Protein AF-A0A7C5XTQ5-F1 (afdb_monomer_lite)

Radius of gyration: 9.98 Å; chains: 1; bounding box: 22×21×21 Å

Foldseek 3Di:
DDDDDADCPPQQNVPGDPVRLVCQQPAQEDDDDPSSCVSCVVSHHPNRHD

Secondary structure (DSSP, 8-state):
--------TTS-GGGS-HHHHHHHTT-SB----HHHHHHHGGGS-TT-B-

Sequence (50 aa):
MRAYIIGVGPGDPELLTVKGLRLIQSCEVIVGWRSVLERFAGFFKENARV

Structure (mmCIF, N/CA/C/O backbone):
data_AF-A0A7C5XTQ5-F1
#
_entry.id   AF-A0A7C5XTQ5-F1
#
loop_
_atom_site.group_PDB
_atom_site.id
_atom_site.type_symbol
_atom_site.label_atom_id
_atom_site.label_alt_id
_atom_site.label_comp_id
_atom_site.label_asym_id
_atom_site.label_entity_id
_atom_site.label_seq_id
_atom_site.pdbx_PDB_ins_code
_atom_site.Cartn_x
_atom_site.Cartn_y
_atom_site.Cartn_z
_atom_site.occupancy
_atom_site.B_iso_or_equiv
_atom_site.auth_seq_id
_atom_site.auth_comp_id
_atom_site.auth_asym_id
_atom_site.auth_atom_id
_atom_site.pdbx_PDB_model_num
ATOM 1 N N . MET A 1 1 ? -12.266 14.152 11.969 1.00 86.56 1 MET A N 1
ATOM 2 C CA . MET A 1 1 ? -12.152 13.451 10.670 1.00 86.56 1 MET A CA 1
ATOM 3 C C . MET A 1 1 ? -10.927 13.983 9.937 1.00 86.56 1 MET A C 1
ATOM 5 O O . MET A 1 1 ? -10.748 15.193 9.935 1.00 86.56 1 MET A O 1
ATOM 9 N N . ARG A 1 2 ? -10.060 13.118 9.395 1.00 95.88 2 ARG A N 1
ATOM 10 C CA . ARG A 1 2 ? -8.873 13.517 8.613 1.00 95.88 2 ARG A CA 1
ATOM 11 C C . ARG A 1 2 ? -8.865 12.755 7.294 1.00 95.88 2 ARG A C 1
ATOM 13 O O . ARG A 1 2 ? -9.174 11.569 7.294 1.00 95.88 2 ARG A O 1
ATOM 20 N N . ALA A 1 3 ? -8.499 13.436 6.217 1.00 96.81 3 ALA A N 1
ATOM 21 C CA . ALA A 1 3 ? -8.262 12.832 4.915 1.00 96.81 3 ALA A CA 1
ATOM 22 C C . ALA A 1 3 ? -6.771 12.935 4.589 1.00 96.81 3 ALA A C 1
ATOM 24 O O . ALA A 1 3 ? -6.136 13.952 4.877 1.00 96.81 3 ALA A O 1
ATOM 25 N N . TYR A 1 4 ? -6.224 11.877 4.002 1.00 97.88 4 TYR A N 1
ATOM 26 C CA . TYR A 1 4 ? -4.838 11.820 3.562 1.00 97.88 4 TYR A CA 1
ATOM 27 C C . TYR A 1 4 ? -4.822 11.512 2.071 1.00 97.88 4 TYR A C 1
ATOM 29 O O . TYR A 1 4 ? -5.499 10.591 1.625 1.00 97.88 4 TYR A O 1
ATOM 37 N N . ILE A 1 5 ? -4.040 12.275 1.312 1.00 97.31 5 ILE A N 1
ATOM 38 C CA . ILE A 1 5 ? -3.733 11.961 -0.082 1.00 97.31 5 ILE A CA 1
ATOM 39 C C . ILE A 1 5 ? -2.375 11.270 -0.078 1.00 97.31 5 ILE A C 1
ATOM 41 O O . ILE A 1 5 ? -1.404 11.808 0.457 1.00 97.31 5 ILE A O 1
ATOM 45 N N . ILE A 1 6 ? -2.322 10.064 -0.633 1.00 96.38 6 ILE A N 1
ATOM 46 C CA . ILE A 1 6 ? -1.122 9.230 -0.643 1.00 96.38 6 ILE A CA 1
ATOM 47 C C . ILE A 1 6 ? -0.787 8.915 -2.096 1.00 96.38 6 ILE A C 1
ATOM 49 O O . ILE A 1 6 ? -1.620 8.395 -2.834 1.00 96.38 6 ILE A O 1
ATOM 53 N N . GLY A 1 7 ? 0.443 9.221 -2.504 1.00 96.38 7 GLY A N 1
ATOM 54 C CA . GLY A 1 7 ? 0.998 8.692 -3.745 1.00 96.38 7 GLY A CA 1
ATOM 55 C C . GLY A 1 7 ? 1.428 7.242 -3.534 1.00 96.38 7 GLY A C 1
ATOM 56 O O . GLY A 1 7 ? 2.227 6.971 -2.640 1.00 96.38 7 GLY A O 1
ATOM 57 N N . VAL A 1 8 ? 0.912 6.325 -4.354 1.00 95.56 8 VAL A N 1
ATOM 58 C CA . VAL A 1 8 ? 1.230 4.884 -4.286 1.00 95.56 8 VAL A CA 1
ATOM 59 C C . VAL A 1 8 ? 2.441 4.477 -5.136 1.00 95.56 8 VAL A C 1
ATOM 61 O O . VAL A 1 8 ? 2.740 3.295 -5.265 1.00 95.56 8 VAL A O 1
ATOM 64 N N . GLY A 1 9 ? 3.130 5.447 -5.744 1.00 93.81 9 GLY A N 1
ATOM 65 C CA . GLY A 1 9 ? 4.191 5.180 -6.716 1.00 93.81 9 GLY A CA 1
ATOM 66 C C . GLY A 1 9 ? 3.639 4.608 -8.033 1.00 93.81 9 GLY A C 1
ATOM 67 O O . GLY A 1 9 ? 2.483 4.872 -8.374 1.00 93.81 9 GLY A O 1
ATOM 68 N N . PRO A 1 10 ? 4.437 3.834 -8.793 1.00 94.56 10 PRO A N 1
ATOM 69 C CA . PRO A 1 10 ? 4.024 3.270 -10.082 1.00 94.56 10 PRO A CA 1
ATOM 70 C C . PRO A 1 10 ? 3.088 2.052 -9.954 1.00 94.56 10 PRO A C 1
ATOM 72 O O . PRO A 1 10 ? 2.626 1.533 -10.967 1.00 94.56 10 PRO A O 1
ATOM 75 N N . GLY A 1 11 ? 2.791 1.601 -8.730 1.00 87.81 11 GLY A N 1
ATOM 76 C CA . GLY A 1 11 ? 1.795 0.564 -8.445 1.00 87.81 11 GLY A CA 1
ATOM 77 C C . GLY A 1 11 ? 2.335 -0.679 -7.741 1.00 87.81 11 GLY A C 1
ATOM 78 O O . GLY A 1 11 ? 1.531 -1.434 -7.206 1.00 87.81 11 GLY A O 1
ATOM 79 N N . ASP A 1 12 ? 3.653 -0.879 -7.706 1.00 92.94 12 ASP A N 1
ATOM 80 C CA . ASP A 1 12 ? 4.279 -1.922 -6.886 1.00 92.94 12 ASP A CA 1
ATOM 81 C C . ASP A 1 12 ? 4.213 -1.534 -5.392 1.00 92.94 12 ASP A C 1
ATOM 83 O O . ASP A 1 12 ? 4.712 -0.458 -5.036 1.00 92.94 12 ASP A O 1
ATOM 87 N N . PRO A 1 13 ? 3.607 -2.357 -4.511 1.00 94.69 13 PRO A N 1
ATOM 88 C CA . PRO A 1 13 ? 3.545 -2.069 -3.082 1.00 94.69 13 PRO A CA 1
ATOM 89 C C . PRO A 1 13 ? 4.900 -1.870 -2.395 1.00 94.69 13 PRO A C 1
ATOM 91 O O . PRO A 1 13 ? 4.957 -1.113 -1.423 1.00 94.69 13 PRO A O 1
ATOM 94 N N . GLU A 1 14 ? 5.985 -2.475 -2.893 1.00 95.56 14 GLU A N 1
ATOM 95 C CA . GLU A 1 14 ? 7.334 -2.284 -2.336 1.00 95.56 14 GLU A CA 1
ATOM 96 C C . GLU A 1 14 ? 7.853 -0.850 -2.519 1.00 95.56 14 GLU A C 1
ATOM 98 O O . GLU A 1 14 ? 8.716 -0.391 -1.770 1.00 95.56 14 GLU A O 1
ATOM 103 N N . LEU A 1 15 ? 7.297 -0.107 -3.480 1.00 96.88 15 LEU A N 1
ATOM 104 C CA . LEU A 1 15 ? 7.672 1.279 -3.765 1.00 96.88 15 LEU A CA 1
ATOM 105 C C . LEU A 1 15 ? 6.862 2.303 -2.951 1.00 96.88 15 LEU A C 1
ATOM 107 O O . LEU A 1 15 ? 7.056 3.514 -3.105 1.00 96.88 15 LEU A O 1
ATOM 111 N N . LEU A 1 16 ? 5.955 1.853 -2.077 1.00 97.56 16 LEU A N 1
ATOM 112 C CA . LEU A 1 16 ? 5.192 2.733 -1.199 1.00 97.56 16 LEU A CA 1
ATOM 113 C C . LEU A 1 16 ? 6.063 3.257 -0.048 1.00 97.56 16 LEU A C 1
ATOM 115 O O . LEU A 1 16 ? 6.873 2.552 0.546 1.00 97.56 16 LEU A O 1
ATOM 119 N N . THR A 1 17 ? 5.842 4.510 0.354 1.00 98.06 17 THR A N 1
ATOM 120 C CA . THR A 1 17 ? 6.490 5.035 1.565 1.00 98.06 17 THR A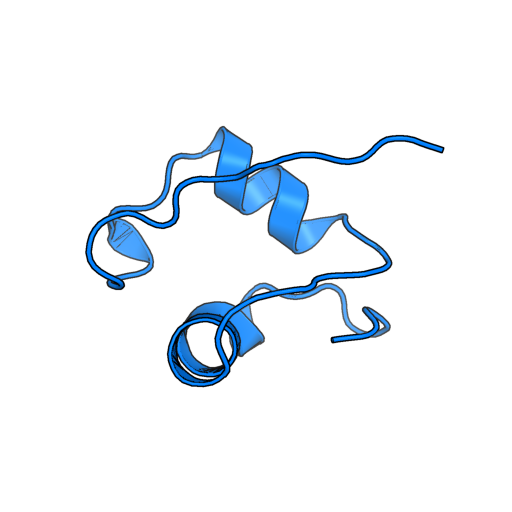 CA 1
ATOM 121 C C . THR A 1 17 ? 5.995 4.318 2.827 1.00 98.06 17 THR A C 1
ATOM 123 O O . THR A 1 17 ? 4.805 4.029 2.973 1.00 98.06 17 THR A O 1
ATOM 126 N N . VAL A 1 18 ? 6.873 4.154 3.821 1.00 97.81 18 VAL A N 1
ATOM 127 C CA . VAL A 1 18 ? 6.515 3.569 5.132 1.00 97.81 18 VAL A CA 1
ATOM 128 C C . VAL A 1 18 ? 5.345 4.311 5.796 1.00 97.81 18 VAL A C 1
ATOM 130 O O . VAL A 1 18 ? 4.482 3.698 6.423 1.00 97.81 18 VAL A O 1
ATOM 133 N N . LYS A 1 19 ? 5.273 5.642 5.649 1.00 98.06 19 LYS A N 1
ATOM 134 C CA . LYS A 1 19 ? 4.160 6.447 6.178 1.00 98.06 19 LYS A CA 1
ATOM 135 C C . LYS A 1 19 ? 2.845 6.152 5.453 1.00 98.06 19 LYS A C 1
ATOM 137 O O . LYS A 1 19 ? 1.812 6.076 6.111 1.00 98.06 19 LYS A O 1
ATOM 142 N N . GLY A 1 20 ? 2.885 5.986 4.130 1.00 97.62 20 GLY A N 1
ATOM 143 C CA . GLY A 1 20 ? 1.721 5.598 3.335 1.00 97.62 20 GLY A CA 1
ATOM 144 C C . GLY A 1 20 ? 1.177 4.241 3.772 1.00 97.62 20 GLY A C 1
ATOM 145 O O . GLY A 1 20 ? -0.012 4.131 4.050 1.00 97.62 20 GLY A O 1
ATOM 146 N N . LEU A 1 21 ? 2.059 3.252 3.943 1.00 97.44 21 LEU A N 1
ATOM 147 C CA . LEU A 1 21 ? 1.672 1.910 4.384 1.00 97.44 21 LEU A CA 1
ATOM 148 C C . LEU A 1 21 ? 0.982 1.932 5.755 1.00 97.44 21 LEU A C 1
ATOM 150 O O . LEU A 1 21 ? -0.090 1.356 5.916 1.00 97.44 21 LEU A O 1
ATOM 154 N N . ARG A 1 22 ? 1.541 2.673 6.720 1.00 97.75 22 ARG A N 1
ATOM 155 C CA . ARG A 1 22 ? 0.941 2.833 8.059 1.00 97.75 22 ARG A CA 1
ATOM 156 C C . ARG A 1 22 ? -0.456 3.458 8.016 1.00 97.75 22 ARG A C 1
ATOM 158 O O . ARG A 1 22 ? -1.315 3.097 8.817 1.00 97.75 22 ARG A O 1
ATOM 165 N N . LEU A 1 23 ? -0.686 4.409 7.109 1.00 97.44 23 LEU A N 1
ATOM 166 C CA . LEU A 1 23 ? -2.008 5.010 6.925 1.00 97.44 23 LEU A CA 1
ATOM 167 C C . LEU A 1 23 ? -2.980 4.001 6.303 1.00 97.44 23 LEU A C 1
ATOM 169 O O . LEU A 1 23 ? -4.062 3.815 6.843 1.00 97.44 23 LEU A O 1
ATOM 173 N N . ILE A 1 24 ? -2.573 3.289 5.247 1.00 96.62 24 ILE A N 1
ATOM 174 C CA . ILE A 1 24 ? -3.394 2.246 4.606 1.00 96.62 24 ILE A CA 1
ATOM 175 C C . ILE A 1 24 ? -3.830 1.176 5.622 1.00 96.62 24 ILE A C 1
ATOM 177 O O . ILE A 1 24 ? -5.005 0.824 5.671 1.00 96.62 24 ILE A O 1
ATOM 181 N N . GLN A 1 25 ? -2.918 0.734 6.492 1.00 97.38 25 GLN A N 1
ATOM 182 C CA . GLN A 1 25 ? -3.189 -0.275 7.525 1.00 97.38 25 GLN A CA 1
ATOM 183 C C . GLN A 1 25 ? -4.119 0.201 8.657 1.00 97.38 25 GLN A C 1
ATOM 185 O O . GLN A 1 25 ? -4.636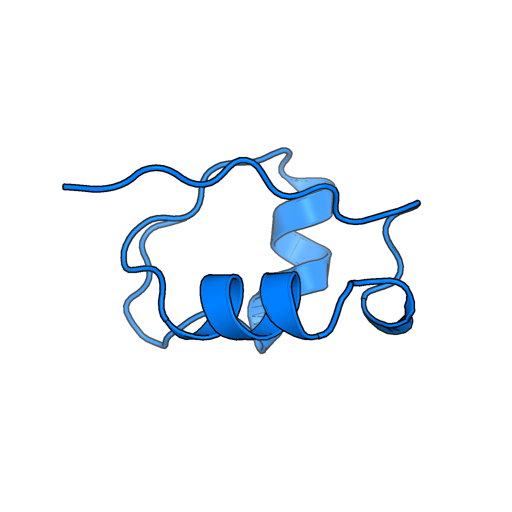 -0.623 9.407 1.00 97.38 25 GLN A O 1
ATOM 190 N N . SER A 1 26 ? -4.328 1.513 8.816 1.00 96.75 26 SER A N 1
ATOM 191 C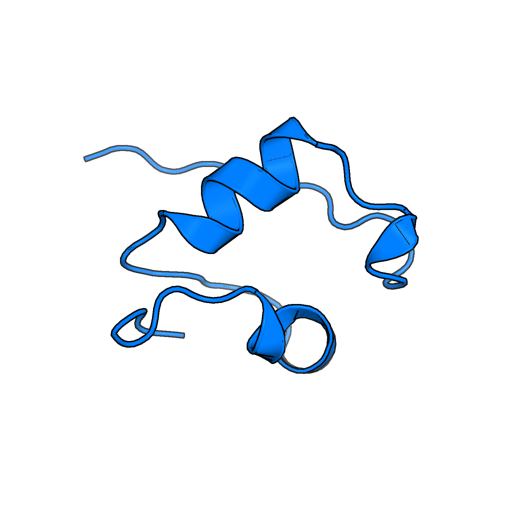 CA . SER A 1 26 ? -5.123 2.089 9.916 1.00 96.75 26 SER A CA 1
ATOM 192 C C . SER A 1 26 ? -6.374 2.855 9.473 1.00 96.75 26 SER A C 1
ATOM 194 O O . SER A 1 26 ? -7.184 3.228 10.320 1.00 96.75 26 SER A O 1
ATOM 196 N N . CYS A 1 27 ? -6.560 3.099 8.175 1.00 97.56 27 CYS A N 1
ATOM 197 C CA . CYS A 1 27 ? -7.708 3.836 7.653 1.00 97.56 27 CYS A CA 1
ATOM 198 C C . CYS A 1 27 ? -9.004 3.007 7.681 1.00 97.56 27 CYS A C 1
ATOM 200 O O . CYS A 1 27 ? -9.050 1.880 7.200 1.00 97.56 27 CYS A O 1
ATOM 202 N N . GLU A 1 28 ? -10.091 3.614 8.172 1.00 97.62 28 GLU A N 1
ATOM 203 C CA . GLU A 1 28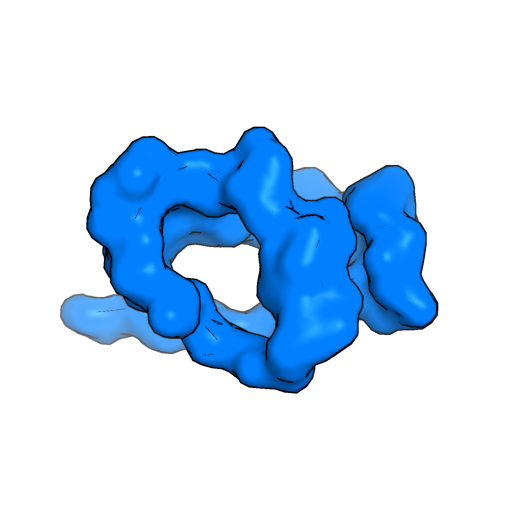 ? -11.442 3.022 8.126 1.00 97.62 28 GLU A CA 1
ATOM 204 C C . GLU A 1 28 ? -12.075 3.078 6.726 1.00 97.62 28 GLU A C 1
ATOM 206 O O . GLU A 1 28 ? -12.953 2.282 6.405 1.00 97.62 2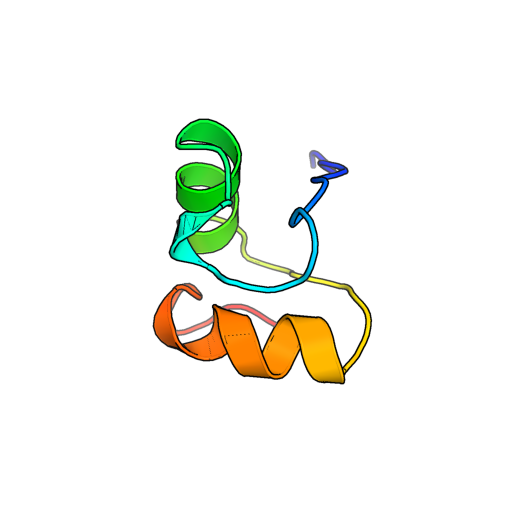8 GLU A O 1
ATOM 211 N N . VAL A 1 29 ? -11.677 4.058 5.908 1.00 97.81 29 VAL A N 1
ATOM 212 C CA . VAL A 1 29 ? -12.193 4.269 4.550 1.00 97.81 29 VAL A CA 1
ATOM 213 C C . VAL A 1 29 ? -11.024 4.550 3.615 1.00 97.81 29 VAL A C 1
ATOM 215 O O . VAL A 1 29 ? -10.203 5.423 3.902 1.00 97.81 29 VAL A O 1
ATOM 218 N N . ILE A 1 30 ? -10.970 3.832 2.497 1.00 97.88 30 ILE A N 1
ATOM 219 C CA . ILE A 1 30 ? -9.953 3.958 1.455 1.00 97.88 30 ILE A CA 1
ATOM 220 C C . ILE A 1 30 ? -10.683 4.215 0.139 1.00 97.88 30 ILE A C 1
ATOM 222 O O . ILE A 1 30 ? -11.681 3.574 -0.148 1.00 97.88 30 ILE A O 1
ATOM 226 N N . VAL A 1 31 ? -10.215 5.178 -0.653 1.00 97.75 31 VAL A N 1
ATOM 227 C CA . VAL A 1 31 ? -10.799 5.498 -1.962 1.00 97.75 31 VAL A CA 1
ATOM 228 C C . VAL A 1 31 ? -9.665 5.642 -2.962 1.00 97.75 31 VAL A C 1
ATOM 230 O O . VAL A 1 31 ? -8.663 6.300 -2.679 1.00 97.75 31 VAL A O 1
ATOM 233 N N . GLY A 1 32 ? -9.811 5.036 -4.135 1.00 96.12 32 GLY A N 1
ATOM 234 C CA . GLY A 1 32 ? -8.782 5.074 -5.161 1.00 96.12 32 GLY A CA 1
ATOM 235 C C . GLY A 1 32 ? -9.208 4.401 -6.454 1.00 96.12 32 GLY A C 1
ATOM 236 O O . GLY A 1 32 ? -10.346 3.970 -6.625 1.00 96.12 32 GLY A O 1
ATOM 237 N N . TRP A 1 33 ? -8.266 4.315 -7.387 1.00 96.00 33 TRP A N 1
ATOM 238 C CA . TRP A 1 33 ? -8.488 3.602 -8.635 1.00 96.00 33 TRP A CA 1
ATOM 239 C C . TRP A 1 33 ? -8.559 2.095 -8.386 1.00 96.00 33 TRP A C 1
ATOM 241 O O . TRP A 1 33 ? -7.731 1.565 -7.646 1.00 96.00 33 TRP A O 1
ATOM 251 N N . ARG A 1 34 ? -9.486 1.387 -9.045 1.00 96.31 34 ARG A N 1
ATOM 252 C CA . ARG A 1 34 ? -9.718 -0.053 -8.817 1.00 96.31 34 ARG A CA 1
ATOM 253 C C . ARG A 1 34 ? -8.429 -0.879 -8.849 1.00 96.31 34 ARG A C 1
ATOM 255 O O . ARG A 1 34 ? -8.143 -1.599 -7.902 1.00 96.31 34 ARG A O 1
ATOM 262 N N . SER A 1 35 ? -7.622 -0.715 -9.896 1.00 95.12 35 SER A N 1
ATOM 263 C CA . SER A 1 35 ? -6.384 -1.489 -10.046 1.00 95.12 35 SER A CA 1
ATOM 264 C C . SER A 1 35 ? -5.324 -1.156 -8.990 1.00 95.12 35 SER A C 1
ATOM 266 O O . SER A 1 35 ? -4.443 -1.968 -8.727 1.00 95.12 35 SER A O 1
ATOM 268 N N . VAL A 1 36 ? -5.367 0.032 -8.382 1.00 95.38 36 VAL A N 1
ATOM 269 C CA . VAL A 1 36 ? -4.511 0.357 -7.234 1.00 95.38 36 VAL A CA 1
ATOM 270 C C . VAL A 1 36 ? -5.039 -0.368 -6.003 1.00 95.38 36 VAL A C 1
ATOM 272 O O . VAL A 1 36 ? -4.280 -1.066 -5.345 1.00 95.38 36 VAL A O 1
ATOM 275 N N . LEU A 1 37 ? -6.339 -0.267 -5.728 1.00 96.50 37 LEU A N 1
ATOM 276 C CA . LEU A 1 37 ? -6.955 -0.886 -4.554 1.00 96.50 37 LEU A CA 1
ATOM 277 C C . LEU A 1 37 ? -6.714 -2.401 -4.499 1.00 96.50 37 LEU A C 1
ATOM 279 O O . LEU A 1 37 ? -6.332 -2.917 -3.455 1.00 96.50 37 LEU A O 1
ATOM 283 N N . GLU A 1 38 ? -6.834 -3.095 -5.631 1.00 96.50 38 GLU A N 1
ATOM 284 C CA . GLU A 1 38 ? -6.574 -4.539 -5.731 1.00 96.50 38 GLU A CA 1
ATOM 285 C C . GLU A 1 38 ? -5.134 -4.918 -5.338 1.00 96.50 38 GLU A C 1
ATOM 287 O O . GLU A 1 38 ? -4.928 -5.909 -4.641 1.00 96.50 38 GLU A O 1
ATOM 292 N N . ARG A 1 39 ? -4.132 -4.110 -5.715 1.00 96.00 39 ARG A N 1
ATOM 293 C CA . ARG A 1 39 ? -2.715 -4.370 -5.391 1.00 96.00 39 ARG A CA 1
ATOM 294 C C . ARG A 1 39 ? -2.387 -4.166 -3.916 1.00 96.00 39 ARG A C 1
ATOM 296 O O . ARG A 1 39 ? -1.456 -4.784 -3.410 1.00 96.00 39 ARG A O 1
ATOM 303 N N . PHE A 1 40 ? -3.139 -3.303 -3.233 1.00 96.81 40 PHE A N 1
ATOM 304 C CA . PHE A 1 40 ? -2.927 -2.997 -1.818 1.00 96.81 40 PHE A CA 1
ATOM 305 C C . PHE A 1 40 ? -3.914 -3.707 -0.881 1.00 96.81 40 PHE A C 1
ATOM 307 O O . PHE A 1 40 ? -3.815 -3.525 0.331 1.00 96.81 40 PHE A O 1
ATOM 314 N N . ALA A 1 41 ? -4.814 -4.546 -1.407 1.00 96.44 41 ALA A N 1
ATOM 315 C CA . ALA A 1 41 ? -5.883 -5.188 -0.641 1.00 96.44 41 ALA A CA 1
ATOM 316 C C . ALA A 1 41 ? -5.384 -5.961 0.591 1.00 96.44 41 ALA A C 1
ATOM 318 O O . ALA A 1 41 ? -5.994 -5.890 1.655 1.00 96.44 41 ALA A O 1
ATOM 319 N N . GLY A 1 42 ? -4.230 -6.627 0.479 1.00 96.94 42 GLY A N 1
ATOM 320 C CA . GLY A 1 42 ? -3.612 -7.362 1.589 1.00 96.94 42 GLY A CA 1
ATOM 321 C C . GLY A 1 42 ? -3.089 -6.489 2.738 1.00 96.94 42 GLY A C 1
ATOM 322 O O . GLY A 1 42 ? -2.736 -7.019 3.787 1.00 96.94 42 GLY A O 1
ATOM 323 N N . PHE A 1 43 ? -3.035 -5.166 2.567 1.00 96.62 43 PHE A N 1
ATOM 324 C CA . PHE A 1 43 ? -2.593 -4.223 3.598 1.00 96.62 43 PHE A CA 1
ATOM 325 C C . PHE A 1 43 ? -3.748 -3.483 4.269 1.00 96.62 43 PHE A C 1
ATOM 327 O O . PHE A 1 43 ? -3.506 -2.668 5.159 1.00 96.62 43 PHE A O 1
ATOM 334 N N . PHE A 1 44 ? -4.986 -3.709 3.833 1.00 97.38 44 PHE A N 1
ATOM 335 C CA . PHE A 1 44 ? -6.134 -3.012 4.391 1.00 97.38 44 PHE A CA 1
ATOM 336 C C . PHE A 1 44 ? -6.462 -3.539 5.783 1.00 97.38 44 PHE A C 1
ATOM 338 O O . PHE A 1 44 ? -6.298 -4.720 6.090 1.00 97.38 44 PHE A O 1
ATOM 345 N N . LYS A 1 45 ? -6.964 -2.643 6.632 1.00 96.81 45 LYS A N 1
ATOM 346 C CA . LYS A 1 45 ? -7.596 -3.036 7.889 1.00 96.81 45 LYS A CA 1
ATOM 347 C C . LYS A 1 45 ? -8.781 -3.964 7.574 1.00 96.81 45 LYS A C 1
ATOM 349 O O . LYS A 1 45 ? -9.537 -3.680 6.653 1.00 96.81 45 LYS A O 1
ATOM 354 N N . GLU A 1 46 ? -8.976 -5.020 8.364 1.00 93.88 46 GLU A N 1
ATOM 355 C CA . GLU A 1 46 ? -9.979 -6.083 8.133 1.00 93.88 46 GLU A CA 1
ATOM 356 C C . GLU A 1 46 ? -11.401 -5.569 7.838 1.00 93.88 46 GLU A C 1
ATOM 358 O O . GLU A 1 46 ? -12.115 -6.139 7.022 1.00 93.88 46 GLU A O 1
ATOM 363 N N . ASN A 1 47 ? -11.788 -4.449 8.453 1.00 94.75 47 ASN A N 1
ATOM 364 C CA . ASN A 1 47 ? -13.105 -3.827 8.288 1.00 94.75 47 ASN A CA 1
ATOM 365 C C . ASN A 1 47 ? -13.048 -2.479 7.549 1.00 94.75 47 ASN A C 1
ATOM 367 O O . ASN A 1 47 ? -13.952 -1.653 7.692 1.00 94.75 47 ASN A O 1
ATOM 371 N N . ALA A 1 48 ? -11.971 -2.217 6.803 1.00 97.12 48 ALA A N 1
ATOM 372 C CA . ALA A 1 48 ? -11.877 -1.023 5.975 1.00 97.12 48 ALA A CA 1
ATOM 373 C C . ALA A 1 48 ? -12.951 -1.060 4.885 1.00 97.12 48 ALA A C 1
ATOM 375 O O . ALA A 1 48 ? -13.140 -2.063 4.197 1.00 97.12 48 ALA A O 1
ATOM 376 N N . ARG A 1 49 ? -13.635 0.066 4.693 1.00 97.44 49 ARG A N 1
ATOM 377 C CA . ARG A 1 49 ? -14.505 0.270 3.534 1.00 97.44 49 ARG A CA 1
ATOM 378 C C . ARG A 1 49 ? -13.663 0.767 2.367 1.00 97.44 49 ARG A C 1
ATOM 380 O O . ARG A 1 49 ? -12.933 1.747 2.530 1.00 97.44 49 ARG A O 1
ATOM 387 N N . VAL A 1 50 ? -13.802 0.127 1.213 1.00 94.44 50 VAL A N 1
ATOM 388 C CA . VAL A 1 50 ? -13.012 0.383 0.001 1.00 94.44 50 VAL A CA 1
ATOM 38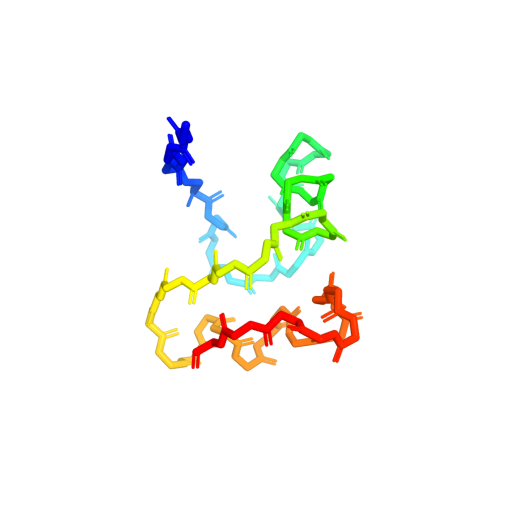9 C C . VAL A 1 50 ? -13.929 0.721 -1.166 1.00 94.44 50 VAL A C 1
ATOM 391 O O . VAL A 1 50 ? -14.975 0.045 -1.281 1.00 94.44 50 VAL A O 1
#

pLDDT: mean 96.13, std 2.19, range [86.56, 98.06]